Protein AF-A0A6P1C1R1-F1 (afdb_monomer_lite)

Structure (mmCIF, N/CA/C/O backbone):
data_AF-A0A6P1C1R1-F1
#
_entry.id   AF-A0A6P1C1R1-F1
#
loop_
_atom_site.group_PDB
_atom_site.id
_atom_site.type_symbol
_atom_site.label_atom_id
_atom_site.label_alt_id
_atom_site.label_comp_id
_atom_site.label_asym_id
_atom_site.label_entity_id
_atom_site.label_seq_id
_atom_site.pdbx_PDB_ins_code
_atom_site.Cartn_x
_atom_site.Cartn_y
_atom_site.Cartn_z
_atom_site.occupancy
_atom_site.B_iso_or_equiv
_atom_site.auth_seq_id
_atom_site.auth_comp_id
_atom_site.auth_asym_id
_atom_site.auth_atom_id
_atom_site.pdbx_PDB_model_num
ATOM 1 N N . VAL A 1 1 ? 7.862 0.623 -2.481 1.00 97.75 1 VAL A N 1
ATOM 2 C CA . VAL A 1 1 ? 8.467 -0.480 -1.711 1.00 97.75 1 VAL A CA 1
ATOM 3 C C . VAL A 1 1 ? 9.318 -1.328 -2.642 1.00 97.75 1 VAL A C 1
ATOM 5 O O . VAL A 1 1 ? 8.780 -1.977 -3.530 1.00 97.75 1 VAL A O 1
ATOM 8 N N . ALA A 1 2 ? 10.641 -1.234 -2.510 1.00 97.81 2 ALA A N 1
ATOM 9 C CA . ALA A 1 2 ? 11.593 -2.002 -3.318 1.00 97.81 2 ALA A CA 1
ATOM 10 C C . ALA A 1 2 ? 11.950 -3.336 -2.636 1.00 97.81 2 ALA A C 1
ATOM 12 O O . ALA A 1 2 ? 11.496 -3.590 -1.522 1.00 97.81 2 ALA A O 1
ATOM 13 N N . SER A 1 3 ? 12.772 -4.160 -3.292 1.00 98.00 3 SER A N 1
ATOM 14 C CA . SER A 1 3 ? 13.237 -5.451 -2.767 1.00 98.00 3 SER A CA 1
ATOM 15 C C . SER A 1 3 ? 13.795 -5.339 -1.346 1.00 98.00 3 SER A C 1
ATOM 17 O O . SER A 1 3 ? 14.662 -4.507 -1.082 1.00 98.00 3 SER A O 1
ATOM 19 N N . GLY A 1 4 ? 13.299 -6.183 -0.439 1.00 97.88 4 GLY A N 1
ATOM 20 C CA . GLY A 1 4 ? 13.666 -6.179 0.983 1.00 97.88 4 GLY A CA 1
ATOM 21 C C . GLY A 1 4 ? 13.016 -5.057 1.801 1.00 97.88 4 GLY A C 1
ATOM 22 O O . GLY A 1 4 ? 13.131 -5.043 3.024 1.00 97.88 4 GLY A O 1
ATOM 23 N N . GLY A 1 5 ? 12.317 -4.126 1.150 1.00 98.56 5 GLY A N 1
ATOM 24 C CA . GLY A 1 5 ? 11.544 -3.085 1.806 1.00 98.56 5 GLY A CA 1
ATOM 25 C C . GLY A 1 5 ? 10.239 -3.631 2.375 1.00 98.56 5 GLY A C 1
ATOM 26 O O . GLY A 1 5 ? 9.550 -4.424 1.730 1.00 98.56 5 GLY A O 1
ATOM 27 N N . ILE A 1 6 ? 9.882 -3.144 3.562 1.00 98.56 6 ILE A N 1
ATOM 28 C CA . ILE A 1 6 ? 8.606 -3.432 4.215 1.00 98.56 6 ILE A CA 1
ATOM 29 C C . ILE A 1 6 ? 7.908 -2.106 4.503 1.00 98.56 6 ILE A C 1
ATOM 31 O O . ILE A 1 6 ? 8.495 -1.221 5.128 1.00 98.56 6 ILE A O 1
ATOM 35 N N . PHE A 1 7 ? 6.662 -1.970 4.060 1.00 98.31 7 PHE A N 1
ATOM 36 C CA . PHE A 1 7 ? 5.808 -0.832 4.375 1.00 98.31 7 PHE A CA 1
ATOM 37 C C . PHE A 1 7 ? 4.612 -1.290 5.205 1.00 98.31 7 PHE A C 1
ATOM 39 O O . PHE A 1 7 ? 3.793 -2.073 4.743 1.00 98.31 7 PHE A O 1
ATOM 46 N N . ASN A 1 8 ? 4.533 -0.826 6.448 1.00 98.44 8 ASN A N 1
ATOM 47 C CA . ASN A 1 8 ? 3.471 -1.200 7.374 1.00 98.44 8 ASN A CA 1
ATOM 48 C C . ASN A 1 8 ? 2.461 -0.058 7.487 1.00 98.44 8 ASN A C 1
ATOM 50 O O . ASN A 1 8 ? 2.815 1.045 7.908 1.00 98.44 8 ASN A O 1
ATOM 54 N N . VAL A 1 9 ? 1.209 -0.337 7.147 1.00 98.00 9 VAL A N 1
ATOM 55 C CA . VAL A 1 9 ? 0.113 0.629 7.141 1.00 98.00 9 VAL A CA 1
ATOM 56 C C . VAL A 1 9 ? -0.841 0.316 8.289 1.00 98.00 9 VAL A C 1
ATOM 58 O O . VAL A 1 9 ? -1.578 -0.666 8.254 1.00 98.00 9 VAL A O 1
ATOM 61 N N . GLY A 1 10 ? -0.818 1.170 9.315 1.00 97.56 10 GLY A N 1
ATOM 62 C CA . GLY A 1 10 ? -1.790 1.172 10.420 1.00 97.56 10 GLY A CA 1
ATOM 63 C C . GLY A 1 10 ? -2.713 2.396 10.434 1.00 97.56 10 GLY A C 1
ATOM 64 O O . GLY A 1 10 ? -3.527 2.536 11.336 1.00 97.56 10 GLY A O 1
ATOM 65 N N . GLY A 1 11 ? -2.555 3.299 9.462 1.00 96.75 11 GLY A N 1
ATOM 66 C CA . GLY A 1 11 ? -3.395 4.483 9.270 1.00 96.75 11 GLY A CA 1
ATOM 67 C C . GLY A 1 11 ? -3.857 4.571 7.820 1.00 96.75 11 GLY A C 1
ATOM 68 O O . GLY A 1 11 ? -3.958 3.551 7.147 1.00 96.75 11 GLY A O 1
ATOM 69 N N . THR A 1 12 ? -4.103 5.779 7.317 1.00 96.38 12 THR A N 1
ATOM 70 C CA . THR A 1 12 ? -4.564 5.969 5.935 1.00 96.38 12 THR A CA 1
ATOM 71 C C . THR A 1 12 ? -3.430 6.384 5.002 1.00 96.38 12 THR A C 1
ATOM 73 O O . THR A 1 12 ? -2.740 7.371 5.255 1.00 96.38 12 THR A O 1
ATOM 76 N N . VAL A 1 13 ? -3.271 5.666 3.893 1.00 96.00 13 VAL A N 1
ATOM 77 C CA . VAL A 1 13 ? -2.420 6.049 2.763 1.00 96.00 13 VAL A CA 1
ATOM 78 C C . VAL A 1 13 ? -3.315 6.571 1.645 1.00 96.00 13 VAL A C 1
ATOM 80 O O . VAL A 1 13 ? -4.219 5.871 1.204 1.00 96.00 13 VAL A O 1
ATOM 83 N N . LEU A 1 14 ? -3.052 7.805 1.205 1.00 91.38 14 LEU A N 1
ATOM 84 C CA . LEU A 1 14 ? -3.786 8.499 0.132 1.00 91.38 14 LEU A CA 1
ATOM 85 C C . LEU A 1 14 ? -2.932 8.710 -1.134 1.00 91.38 14 LEU A C 1
ATOM 87 O O . LEU A 1 14 ? -3.376 9.319 -2.106 1.00 91.38 14 LEU A O 1
ATOM 91 N N . SER A 1 15 ? -1.662 8.305 -1.087 1.00 88.75 15 SER A N 1
ATOM 92 C CA . SER A 1 15 ? -0.655 8.581 -2.116 1.00 88.75 15 SER A CA 1
ATOM 93 C C . SER A 1 15 ? -0.374 7.354 -2.975 1.00 88.75 15 SER A C 1
ATOM 95 O O . SER A 1 15 ? -0.679 6.229 -2.594 1.00 88.75 15 SER A O 1
ATOM 97 N N . ASN A 1 16 ? 0.259 7.566 -4.129 1.00 94.25 16 ASN A N 1
ATOM 98 C CA . ASN A 1 16 ? 0.711 6.477 -4.985 1.00 94.25 16 ASN A CA 1
ATOM 99 C C . ASN A 1 16 ? 1.762 5.612 -4.278 1.00 94.25 16 ASN A C 1
ATOM 101 O O . ASN A 1 16 ? 2.819 6.109 -3.879 1.00 94.25 16 ASN A O 1
ATOM 105 N N . VAL A 1 17 ? 1.510 4.307 -4.211 1.00 96.94 17 VAL A N 1
ATOM 106 C CA . VAL A 1 17 ? 2.476 3.314 -3.735 1.00 96.94 17 VAL A CA 1
ATOM 107 C C . VAL A 1 17 ? 2.808 2.370 -4.883 1.00 96.94 17 VAL A C 1
ATOM 109 O O . VAL A 1 17 ? 1.927 1.844 -5.551 1.00 96.94 17 VAL A O 1
ATOM 112 N N . ALA A 1 18 ? 4.095 2.132 -5.119 1.00 97.94 18 ALA A N 1
ATOM 113 C CA . ALA A 1 18 ? 4.549 1.069 -6.012 1.00 97.94 18 ALA A CA 1
ATOM 114 C C . ALA A 1 18 ? 5.192 -0.039 -5.178 1.00 97.94 18 ALA A C 1
ATOM 116 O O . ALA A 1 18 ? 6.211 0.205 -4.528 1.00 97.94 18 ALA A O 1
ATOM 117 N N . VAL A 1 19 ? 4.628 -1.243 -5.186 1.00 98.44 19 VAL A N 1
ATOM 118 C CA . VAL A 1 19 ? 5.181 -2.426 -4.511 1.00 98.44 19 VAL A CA 1
ATOM 119 C C . VAL A 1 19 ? 5.834 -3.309 -5.567 1.00 98.44 19 VAL A C 1
ATOM 121 O O . VAL A 1 19 ? 5.166 -3.981 -6.353 1.00 98.44 19 VAL A O 1
ATOM 124 N N . LEU A 1 20 ? 7.161 -3.238 -5.628 1.00 98.62 20 LEU A N 1
ATOM 125 C CA . LEU A 1 20 ? 7.978 -3.873 -6.660 1.00 98.62 20 LEU A CA 1
ATOM 126 C C . LEU A 1 20 ? 8.448 -5.263 -6.222 1.00 98.62 20 LEU A C 1
ATOM 128 O O . LEU A 1 20 ? 8.274 -5.643 -5.065 1.00 98.62 20 LEU A O 1
ATOM 132 N N . ALA A 1 21 ? 9.083 -5.995 -7.139 1.00 98.50 21 ALA A N 1
ATOM 133 C CA . ALA A 1 21 ? 9.680 -7.305 -6.888 1.00 98.50 21 ALA A CA 1
ATOM 134 C C . ALA A 1 21 ? 10.438 -7.379 -5.550 1.00 98.50 21 ALA A C 1
ATOM 136 O O . ALA A 1 21 ? 11.355 -6.595 -5.296 1.00 98.50 21 ALA A O 1
ATOM 137 N N . GLY A 1 22 ? 10.023 -8.317 -4.693 1.00 97.81 22 GLY A N 1
ATOM 138 C CA . GLY A 1 22 ? 10.606 -8.544 -3.365 1.00 97.81 22 GLY A CA 1
ATOM 139 C C . GLY A 1 22 ? 10.245 -7.503 -2.294 1.00 97.81 22 GLY A C 1
ATOM 140 O O . GLY A 1 22 ? 10.748 -7.599 -1.176 1.00 97.81 22 GLY A O 1
ATOM 141 N N . GLY A 1 23 ? 9.429 -6.499 -2.617 1.00 98.75 23 GLY A N 1
ATOM 142 C CA . GLY A 1 23 ? 8.871 -5.546 -1.660 1.00 98.75 23 GLY A CA 1
ATOM 143 C C . GLY A 1 23 ? 7.572 -6.059 -1.042 1.00 98.75 23 GLY A C 1
ATOM 144 O O . GLY A 1 23 ? 6.794 -6.752 -1.705 1.00 98.75 23 GLY A O 1
ATOM 145 N N . ILE A 1 24 ? 7.336 -5.697 0.220 1.00 98.81 24 ILE A N 1
ATOM 146 C CA . ILE A 1 24 ? 6.150 -6.109 0.978 1.00 98.81 24 ILE A CA 1
ATOM 147 C C . ILE A 1 24 ? 5.438 -4.886 1.556 1.00 98.81 24 ILE A C 1
ATOM 149 O O . ILE A 1 24 ? 6.051 -4.066 2.237 1.00 98.81 24 ILE A O 1
ATOM 153 N N . GLU A 1 25 ? 4.135 -4.783 1.339 1.00 98.62 25 GLU A N 1
ATOM 154 C CA . GLU A 1 25 ? 3.255 -3.868 2.066 1.00 98.62 25 GLU A CA 1
ATOM 155 C C . GLU A 1 25 ? 2.295 -4.676 2.943 1.00 98.62 25 GLU A C 1
ATOM 157 O O . GLU A 1 25 ? 1.667 -5.623 2.476 1.00 98.62 25 GLU A O 1
ATOM 162 N N . ASN A 1 26 ? 2.183 -4.321 4.220 1.00 98.69 26 ASN A N 1
ATOM 163 C CA . ASN A 1 26 ? 1.231 -4.923 5.145 1.00 98.69 26 ASN A CA 1
ATOM 164 C C . ASN A 1 26 ? 0.207 -3.870 5.556 1.00 98.69 26 ASN A C 1
ATOM 166 O O . ASN A 1 26 ? 0.566 -2.865 6.168 1.00 98.69 26 ASN A O 1
ATOM 170 N N . VAL A 1 27 ? -1.061 -4.122 5.260 1.00 98.50 27 VAL A N 1
ATOM 171 C CA . VAL A 1 27 ? -2.190 -3.314 5.717 1.00 98.50 27 VAL A CA 1
ATOM 172 C C . VAL A 1 27 ? -2.784 -4.009 6.934 1.00 98.50 27 VAL A C 1
ATOM 174 O O . VAL A 1 27 ? -3.423 -5.056 6.819 1.00 98.50 27 VAL A O 1
ATOM 177 N N . PHE A 1 28 ? -2.501 -3.471 8.116 1.00 98.62 28 PHE A N 1
ATOM 178 C CA . PHE A 1 28 ? -2.970 -4.034 9.380 1.00 98.62 28 PHE A CA 1
ATOM 179 C C . PHE A 1 28 ? -4.408 -3.605 9.689 1.00 98.62 28 PHE A C 1
ATOM 181 O O . PHE A 1 28 ? -4.990 -2.785 8.982 1.00 98.62 28 PHE A O 1
ATOM 188 N N . SER A 1 29 ? -4.982 -4.144 10.768 1.00 98.25 29 SER A N 1
ATOM 189 C CA . SER A 1 29 ? -6.294 -3.713 11.263 1.00 98.25 29 SER A CA 1
ATOM 190 C C . SER A 1 29 ? -6.331 -2.196 11.473 1.00 98.25 29 SER A C 1
ATOM 192 O O . SER A 1 29 ? -5.461 -1.643 12.146 1.00 98.25 29 SER A O 1
ATOM 194 N N . GLY A 1 30 ? -7.343 -1.529 10.913 1.00 97.75 30 GLY A N 1
ATOM 195 C CA . GLY A 1 30 ? -7.473 -0.067 10.927 1.00 97.75 30 GLY A CA 1
ATOM 196 C C . GLY A 1 30 ? -6.615 0.661 9.883 1.00 97.75 30 GLY A C 1
ATOM 197 O O . GLY A 1 30 ? -6.805 1.857 9.671 1.00 97.75 30 GLY A O 1
ATOM 198 N N . GLY A 1 31 ? -5.713 -0.048 9.200 1.00 98.38 31 GLY A N 1
ATOM 199 C CA . GLY A 1 31 ? -4.999 0.454 8.036 1.00 98.38 31 GLY A CA 1
ATOM 200 C C . GLY A 1 31 ? -5.928 0.567 6.830 1.00 98.38 31 GLY A C 1
ATOM 201 O O . GLY A 1 31 ? -6.714 -0.338 6.552 1.00 98.38 31 GLY A O 1
ATOM 202 N N . VAL A 1 32 ? -5.825 1.677 6.105 1.00 97.62 32 VAL A N 1
ATOM 203 C CA . VAL A 1 32 ? -6.598 1.946 4.890 1.00 97.62 32 VAL A CA 1
ATOM 204 C C . VAL A 1 32 ? -5.646 2.416 3.805 1.00 97.62 32 VAL A C 1
ATOM 206 O O . VAL A 1 32 ? -4.944 3.410 3.976 1.00 97.62 32 VAL A O 1
ATOM 209 N N . VAL A 1 33 ? -5.636 1.729 2.676 1.00 97.69 33 VAL A N 1
ATOM 210 C CA . VAL A 1 33 ? -4.887 2.141 1.490 1.00 97.69 33 VAL A CA 1
ATOM 211 C C . VAL A 1 33 ? -5.889 2.504 0.412 1.00 97.69 33 VAL A C 1
ATOM 213 O O . VAL A 1 33 ? -6.658 1.651 -0.012 1.00 97.69 33 VAL A O 1
ATOM 216 N N . THR A 1 34 ? -5.888 3.766 -0.007 1.00 95.88 34 THR A N 1
ATOM 217 C CA . THR A 1 34 ? -6.872 4.308 -0.946 1.00 95.88 34 THR A CA 1
ATOM 218 C C . THR A 1 34 ? -6.236 5.317 -1.899 1.00 95.88 34 THR A C 1
ATOM 220 O O . THR A 1 34 ? -5.069 5.698 -1.765 1.00 95.88 34 THR A O 1
ATOM 223 N N . GLY A 1 35 ? -7.007 5.760 -2.884 1.00 92.06 35 GLY A N 1
ATOM 224 C CA . GLY A 1 35 ? -6.576 6.731 -3.872 1.00 92.06 35 GLY A CA 1
ATOM 225 C C . GLY A 1 35 ? -7.737 7.416 -4.583 1.00 92.06 35 GLY A C 1
ATOM 226 O O . GLY A 1 35 ? -8.894 7.366 -4.175 1.00 92.06 35 GLY A O 1
ATOM 227 N N . VAL A 1 36 ? -7.387 8.086 -5.670 1.00 89.75 36 VAL A N 1
ATOM 228 C CA . VAL A 1 36 ? -8.292 8.659 -6.662 1.00 89.75 36 VAL A CA 1
ATOM 229 C C . VAL A 1 36 ? -8.024 7.975 -8.001 1.00 89.75 36 VAL A C 1
ATOM 231 O O . VAL A 1 36 ? -7.133 7.132 -8.128 1.00 89.75 36 VAL A O 1
ATOM 234 N N . THR A 1 37 ? -8.773 8.339 -9.037 1.00 84.88 37 THR A N 1
ATOM 235 C CA . THR A 1 37 ? -8.523 7.839 -10.392 1.00 84.88 37 THR A CA 1
ATOM 236 C C . THR A 1 37 ? -7.063 8.089 -10.789 1.00 84.88 37 THR A C 1
ATOM 238 O O . THR A 1 37 ? -6.565 9.206 -10.665 1.00 84.88 37 THR A O 1
ATOM 241 N N . SER A 1 38 ? -6.378 7.041 -11.255 1.00 84.69 38 SER A N 1
ATOM 242 C CA . SER A 1 38 ? -4.941 7.049 -11.583 1.00 84.69 38 SER A CA 1
ATOM 243 C C . SER A 1 38 ? -3.977 7.168 -10.387 1.00 84.69 38 SER A C 1
ATOM 245 O O . SER A 1 38 ? -2.787 7.425 -10.590 1.00 84.69 38 SER A O 1
ATOM 247 N N . SER A 1 39 ? -4.439 6.947 -9.151 1.00 89.31 39 SER A N 1
ATOM 248 C CA . SER A 1 39 ? -3.570 6.754 -7.984 1.00 89.31 39 SER A CA 1
ATOM 249 C C . SER A 1 39 ? -3.867 5.464 -7.211 1.00 89.31 39 SER A C 1
ATOM 251 O O . SER A 1 39 ? -4.566 4.590 -7.718 1.00 89.31 39 SER A O 1
ATOM 253 N N . GLY A 1 40 ? -3.250 5.318 -6.034 1.00 92.62 40 GLY A N 1
ATOM 254 C CA . GLY A 1 40 ? -3.320 4.135 -5.177 1.00 92.62 40 GLY A CA 1
ATOM 255 C C 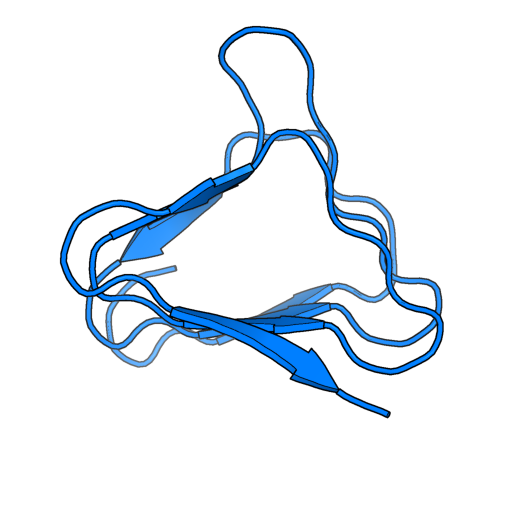. GLY A 1 40 ? -2.122 3.196 -5.342 1.00 92.62 40 GLY A C 1
ATOM 256 O O . GLY A 1 40 ? -1.010 3.654 -5.639 1.00 92.62 40 GLY A O 1
ATOM 257 N N . THR A 1 41 ? -2.325 1.897 -5.116 1.00 97.44 41 THR A N 1
ATOM 258 C CA . THR A 1 41 ? -1.225 0.924 -5.020 1.00 97.44 41 THR A CA 1
ATOM 259 C C . THR A 1 41 ? -1.062 0.100 -6.294 1.00 97.44 41 THR A C 1
ATOM 261 O O . THR A 1 41 ? -1.936 -0.665 -6.698 1.00 97.44 41 THR A O 1
ATOM 264 N N . GLY A 1 42 ? 0.099 0.221 -6.933 1.00 97.81 42 GLY A N 1
ATOM 265 C CA . GLY A 1 42 ? 0.530 -0.640 -8.030 1.00 97.81 42 GLY A CA 1
ATOM 266 C C . GLY A 1 42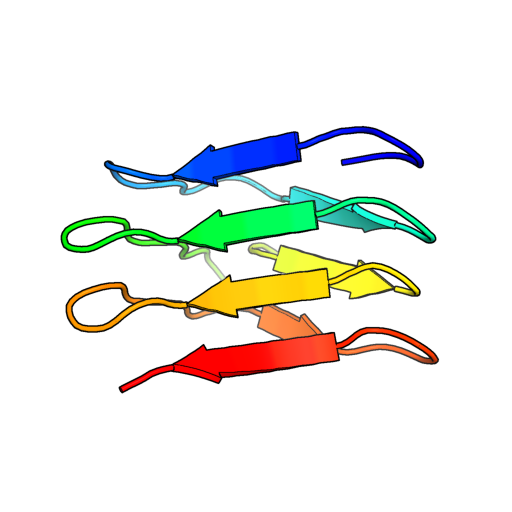 ? 1.413 -1.775 -7.520 1.00 97.81 42 GLY A C 1
ATOM 267 O O . GLY A 1 42 ? 2.501 -1.523 -7.003 1.00 97.81 42 GLY A O 1
ATOM 268 N N . ILE A 1 43 ? 0.979 -3.022 -7.698 1.00 98.38 43 ILE A N 1
ATOM 269 C CA . ILE A 1 43 ? 1.707 -4.218 -7.255 1.00 98.38 43 ILE A CA 1
ATOM 270 C C . ILE A 1 43 ? 2.320 -4.905 -8.480 1.00 98.38 43 ILE A C 1
ATOM 272 O O . ILE A 1 43 ? 1.599 -5.477 -9.294 1.00 98.38 43 ILE A O 1
ATOM 276 N N . SER A 1 44 ? 3.645 -4.858 -8.630 1.00 98.19 44 SER A N 1
A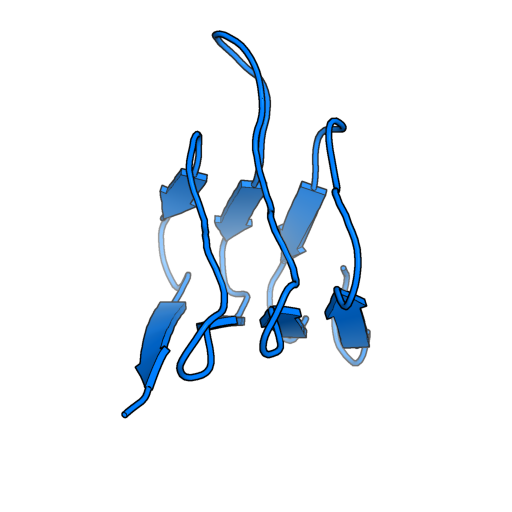TOM 277 C CA . SER A 1 44 ? 4.363 -5.416 -9.788 1.00 98.19 44 SER A CA 1
ATOM 278 C C . SER A 1 44 ? 5.565 -6.242 -9.331 1.00 98.19 44 SER A C 1
ATOM 280 O O . SER A 1 44 ? 6.659 -5.713 -9.125 1.00 98.19 44 SER A O 1
ATOM 282 N N . GLY A 1 45 ? 5.355 -7.546 -9.135 1.00 97.88 45 GLY A N 1
ATOM 283 C CA . GLY A 1 45 ? 6.338 -8.472 -8.549 1.00 97.88 45 GLY A CA 1
ATOM 284 C C . GLY A 1 45 ? 6.390 -8.458 -7.015 1.00 97.88 45 GLY A C 1
ATOM 285 O O . GLY A 1 45 ? 7.033 -9.313 -6.408 1.00 97.88 45 GLY A O 1
ATOM 286 N N . GLY A 1 46 ? 5.770 -7.457 -6.388 1.00 98.69 46 GLY A N 1
ATOM 287 C CA . GLY A 1 46 ? 5.706 -7.298 -4.939 1.00 98.69 46 GLY A CA 1
ATOM 288 C C . GLY A 1 46 ? 4.521 -8.012 -4.300 1.00 98.69 46 GLY A C 1
ATOM 289 O O . GLY A 1 46 ? 3.691 -8.612 -4.982 1.00 98.69 46 GLY A O 1
ATOM 290 N N . THR A 1 47 ? 4.430 -7.929 -2.975 1.00 98.81 47 THR A N 1
ATOM 291 C CA . THR A 1 47 ? 3.330 -8.519 -2.200 1.00 98.81 47 THR A CA 1
ATOM 292 C C . THR A 1 47 ? 2.652 -7.473 -1.332 1.00 98.81 47 THR A C 1
ATOM 294 O O . THR A 1 47 ? 3.323 -6.741 -0.608 1.00 98.81 47 THR A O 1
ATOM 297 N N . VAL A 1 48 ? 1.325 -7.440 -1.360 1.00 98.75 48 VAL A N 1
ATOM 298 C CA . VAL A 1 48 ? 0.502 -6.704 -0.402 1.00 98.75 48 VAL A CA 1
ATOM 299 C C . VAL A 1 48 ? -0.299 -7.706 0.419 1.00 98.75 48 VAL A C 1
ATOM 301 O O . VAL A 1 48 ? -1.008 -8.541 -0.143 1.00 98.75 48 VAL A O 1
ATOM 304 N N . ASN A 1 49 ? -0.194 -7.625 1.742 1.00 98.75 49 ASN A N 1
ATOM 305 C CA . ASN A 1 49 ? -0.971 -8.432 2.677 1.00 98.75 49 ASN A CA 1
ATOM 306 C C . ASN A 1 49 ? -1.956 -7.537 3.423 1.00 98.75 49 ASN A C 1
ATOM 308 O O . ASN A 1 49 ? -1.544 -6.640 4.155 1.00 98.75 49 ASN A O 1
ATOM 312 N N . VAL A 1 50 ? -3.246 -7.805 3.281 1.00 98.56 50 VAL A N 1
ATOM 313 C CA . VAL A 1 50 ? -4.308 -7.120 4.017 1.00 98.56 50 VAL A CA 1
ATOM 314 C C . VAL A 1 50 ? -4.775 -8.042 5.128 1.00 98.56 50 VAL A C 1
ATOM 316 O O . VAL A 1 50 ? -5.326 -9.109 4.866 1.00 98.56 50 VAL A O 1
ATOM 319 N N . SER A 1 51 ? -4.503 -7.653 6.368 1.00 98.62 51 SER A N 1
ATOM 320 C CA . SER A 1 51 ? -4.967 -8.376 7.553 1.00 98.62 51 SER A CA 1
ATOM 321 C C . SER A 1 51 ? -6.436 -8.069 7.832 1.00 98.62 51 SER A C 1
ATOM 323 O O . SER A 1 51 ? -6.961 -7.047 7.387 1.00 98.62 51 SER A O 1
ATOM 325 N N . SER A 1 52 ? -7.080 -8.916 8.631 1.00 98.25 52 SER A N 1
ATOM 326 C CA . SER A 1 52 ? -8.432 -8.676 9.139 1.00 98.25 52 SER A CA 1
ATOM 327 C C . SER A 1 52 ? -8.581 -7.269 9.729 1.00 98.25 52 SER A C 1
ATOM 329 O O . SER A 1 52 ? -7.729 -6.808 10.492 1.00 98.25 52 SER A O 1
ATOM 331 N N . GLY A 1 53 ? -9.644 -6.565 9.333 1.00 97.62 53 GLY A N 1
ATOM 332 C CA . GLY A 1 53 ? -9.898 -5.170 9.711 1.00 97.62 53 GLY A CA 1
ATOM 333 C C . GLY A 1 53 ? -9.100 -4.115 8.930 1.00 97.62 53 GLY A C 1
ATOM 334 O O . GLY A 1 53 ? -9.288 -2.925 9.182 1.00 97.62 53 GLY A O 1
ATOM 335 N N . GLY A 1 54 ? -8.210 -4.513 8.018 1.00 98.38 54 GLY A N 1
ATOM 336 C CA . GLY A 1 54 ? -7.568 -3.619 7.053 1.00 98.38 54 GLY A CA 1
ATOM 337 C C . GLY A 1 54 ? -8.430 -3.413 5.804 1.00 98.38 54 GLY A C 1
ATOM 338 O O . GLY A 1 54 ? -9.256 -4.261 5.458 1.00 98.38 54 GLY A O 1
ATOM 339 N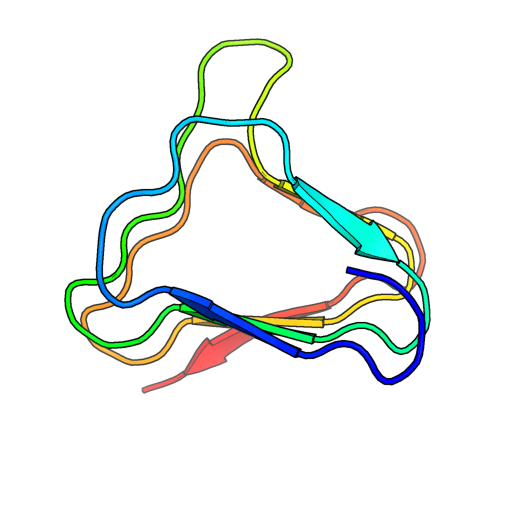 N . ALA A 1 55 ? -8.230 -2.295 5.110 1.00 97.69 55 ALA A N 1
ATOM 340 C CA . ALA A 1 55 ? -8.915 -1.980 3.861 1.00 97.69 55 ALA A CA 1
ATOM 341 C C . ALA A 1 55 ? -7.923 -1.563 2.772 1.00 97.69 55 ALA A C 1
ATOM 343 O O . ALA A 1 55 ? -6.966 -0.831 3.026 1.00 97.69 55 ALA A O 1
ATOM 344 N N . ILE A 1 56 ? -8.183 -2.011 1.547 1.00 96.81 56 ILE A N 1
ATOM 345 C CA . ILE A 1 56 ? -7.446 -1.585 0.362 1.00 96.81 56 ILE A CA 1
ATOM 346 C C . ILE A 1 56 ? -8.417 -1.296 -0.779 1.00 96.81 56 ILE A C 1
ATOM 348 O O . ILE A 1 56 ? -9.348 -2.062 -1.033 1.00 96.81 56 ILE A O 1
ATOM 352 N N . ASP A 1 57 ? -8.177 -0.202 -1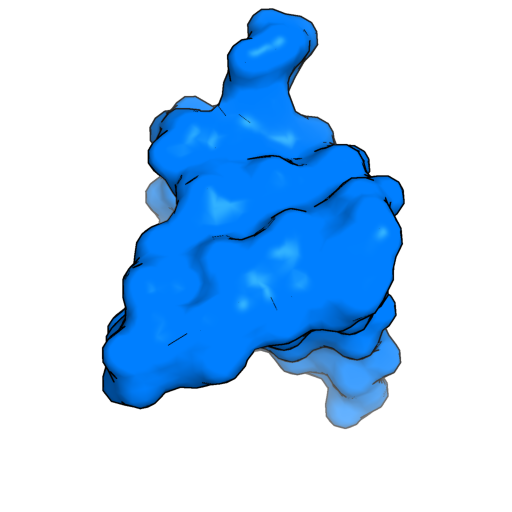.480 1.00 95.31 57 ASP A N 1
ATOM 353 C CA . ASP A 1 57 ? -8.887 0.206 -2.680 1.00 95.31 57 ASP A CA 1
ATOM 354 C C . ASP A 1 57 ? -7.935 0.941 -3.643 1.00 95.31 57 ASP A C 1
ATOM 356 O O . ASP A 1 57 ? -6.748 1.110 -3.356 1.00 95.31 57 ASP A O 1
ATOM 360 N N . HIS A 1 58 ? -8.426 1.276 -4.843 1.00 95.50 58 HIS A N 1
ATOM 361 C CA . HIS A 1 58 ? -7.629 1.867 -5.933 1.00 95.50 58 HIS A CA 1
ATOM 362 C C . HIS A 1 58 ? -6.291 1.136 -6.170 1.00 95.50 58 HIS A C 1
ATOM 364 O O . HIS A 1 58 ? -5.229 1.735 -6.301 1.00 95.50 58 HIS A O 1
ATOM 370 N N . THR A 1 59 ? -6.337 -0.197 -6.218 1.00 95.94 59 THR A N 1
ATOM 371 C CA . THR A 1 59 ? -5.152 -1.042 -6.404 1.00 95.94 59 THR A CA 1
ATOM 372 C C . THR A 1 59 ? -5.161 -1.722 -7.763 1.00 95.94 59 THR A C 1
ATOM 374 O O . THR A 1 59 ? -6.193 -2.204 -8.225 1.00 95.94 59 THR A O 1
ATOM 377 N N . THR A 1 60 ? -3.991 -1.795 -8.393 1.00 96.56 60 THR A N 1
ATOM 378 C CA . THR A 1 60 ? -3.769 -2.570 -9.617 1.00 96.56 60 THR A CA 1
ATOM 379 C C . THR A 1 60 ? -2.725 -3.647 -9.359 1.00 96.56 60 THR A C 1
ATOM 381 O O . THR A 1 60 ? -1.599 -3.347 -8.960 1.00 96.56 60 THR A O 1
ATOM 384 N N . VAL A 1 61 ? -3.080 -4.902 -9.638 1.00 97.69 61 VAL A N 1
ATOM 385 C CA . VAL A 1 61 ? -2.151 -6.039 -9.584 1.00 97.69 61 VAL A CA 1
ATOM 386 C C . VAL A 1 61 ? -1.653 -6.333 -10.995 1.00 97.69 61 VAL A C 1
ATOM 388 O O . VAL A 1 61 ? -2.432 -6.687 -11.876 1.00 97.69 61 VAL A O 1
ATOM 391 N N . SER A 1 62 ? -0.357 -6.144 -11.221 1.00 97.88 62 SER A N 1
ATOM 392 C CA . SER A 1 62 ? 0.327 -6.449 -12.483 1.00 97.88 62 SER A CA 1
ATOM 393 C C . SER A 1 62 ? 1.092 -7.774 -12.387 1.00 97.88 62 SER A C 1
ATOM 395 O O . SER A 1 62 ? 1.073 -8.441 -11.354 1.00 97.88 62 SER A O 1
ATOM 397 N N . SER A 1 63 ? 1.770 -8.174 -13.471 1.00 97.50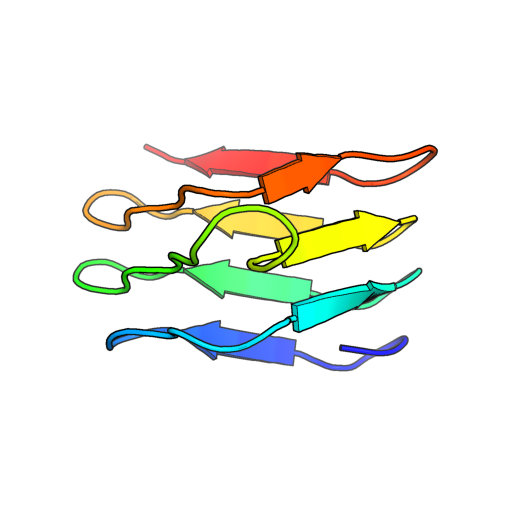 63 SER A N 1
ATOM 398 C CA . SER A 1 63 ? 2.499 -9.450 -13.546 1.00 97.50 63 SER A CA 1
ATOM 399 C C . SER A 1 63 ? 3.413 -9.684 -12.336 1.00 97.50 63 SER A C 1
ATOM 401 O O . SER A 1 63 ? 4.198 -8.816 -11.948 1.00 97.50 63 SER A O 1
ATOM 403 N N . GLY A 1 64 ? 3.280 -10.864 -11.727 1.00 97.38 64 GLY A N 1
ATOM 404 C CA . GLY A 1 64 ? 4.032 -11.277 -10.540 1.00 97.38 64 GLY A CA 1
ATOM 405 C C . GLY A 1 64 ? 3.648 -10.566 -9.238 1.00 97.38 64 GLY A C 1
ATOM 406 O O . GLY A 1 64 ? 4.216 -10.888 -8.200 1.00 97.38 64 GLY A O 1
ATOM 407 N N . GLY A 1 65 ? 2.729 -9.599 -9.263 1.00 98.50 65 GLY A N 1
ATOM 408 C CA . GLY A 1 65 ? 2.193 -8.984 -8.054 1.00 98.50 65 GLY A CA 1
ATOM 409 C C . GLY A 1 65 ? 1.248 -9.929 -7.311 1.00 98.50 65 GLY A C 1
ATOM 410 O O . GLY A 1 65 ? 0.498 -10.679 -7.934 1.00 98.50 65 GLY A O 1
ATOM 411 N N . MET A 1 66 ? 1.261 -9.869 -5.981 1.00 98.69 66 MET A N 1
ATOM 412 C CA . MET A 1 66 ? 0.355 -10.634 -5.123 1.00 98.69 66 MET A CA 1
ATOM 413 C C . MET A 1 66 ? -0.410 -9.703 -4.185 1.00 98.69 66 MET A C 1
ATOM 415 O O . MET A 1 66 ? 0.198 -8.889 -3.492 1.00 98.69 66 MET A O 1
ATOM 419 N N . LEU A 1 67 ? -1.734 -9.849 -4.149 1.00 98.50 67 LEU A N 1
ATOM 420 C CA . LEU A 1 67 ? -2.608 -9.224 -3.160 1.00 98.50 67 LEU A CA 1
ATOM 421 C C . LEU A 1 67 ? -3.282 -10.328 -2.346 1.00 98.50 67 LEU A C 1
ATOM 423 O O . LEU A 1 67 ? -4.124 -11.055 -2.870 1.00 98.50 67 LEU A O 1
ATOM 427 N N . ASN A 1 68 ? -2.914 -10.443 -1.074 1.00 98.50 68 ASN A N 1
ATOM 428 C CA . ASN A 1 68 ? -3.461 -11.431 -0.152 1.00 98.50 68 ASN A CA 1
ATOM 429 C C . ASN A 1 68 ? -4.432 -10.752 0.815 1.00 98.50 68 ASN A C 1
ATOM 431 O O . ASN A 1 68 ? -4.073 -9.757 1.442 1.00 98.50 68 ASN A O 1
ATOM 435 N N . VAL A 1 69 ? -5.628 -11.317 0.979 1.00 97.75 69 VAL A N 1
ATOM 436 C CA . VAL A 1 69 ? -6.585 -10.908 2.016 1.00 97.75 69 VAL A CA 1
ATOM 437 C C . VAL A 1 69 ? -6.654 -12.025 3.047 1.00 97.75 69 VAL A C 1
ATOM 439 O O . VAL A 1 69 ? -7.013 -13.156 2.720 1.00 97.75 69 VAL A O 1
ATOM 442 N N . LEU A 1 70 ? -6.238 -11.715 4.269 1.00 96.31 70 LEU A N 1
ATOM 443 C CA . LEU A 1 70 ? -6.022 -12.670 5.349 1.00 96.31 70 LEU A CA 1
ATOM 444 C C . LEU A 1 70 ? -7.149 -12.550 6.385 1.00 96.31 70 LEU A C 1
ATOM 446 O O . LEU A 1 70 ? -7.592 -11.443 6.697 1.00 96.31 70 LEU A O 1
ATOM 450 N N . SER A 1 71 ? -7.603 -13.697 6.899 1.00 91.94 71 SER A N 1
ATOM 451 C CA . SER A 1 71 ? -8.641 -13.812 7.937 1.00 91.94 71 SER A CA 1
ATOM 452 C C . SER A 1 71 ? -8.158 -13.421 9.324 1.00 91.94 71 SER A C 1
ATOM 454 O O . SER A 1 71 ? -7.002 -13.787 9.639 1.00 91.94 71 SER A O 1
#

Sequence (71 aa):
VASGGIFNVGGTVLSNVAVLAGGIENVFSGGVVTGVTSSGTGISGGTVNVSSGGAIDHTTVSSGGMLNVLS

Foldseek 3Di:
DDAPAEAEFQEEDAFAAEFEANYEYEFEAHGEFDYDVPGTYEFYNGEYEYEPNGYYDPYDYDPNGYYHYYD

pLDDT: mean 96.73, std 3.08, range [84.69, 98.81]

Secondary structure (DSSP, 8-state):
--TT-EEEESSEE-S-EEEETT-EEEE-TT-EE---TT-SEEEEB-EEEE-TT-EE-SEEE-TT-EEEE--

InterPro domains:
  IPR012332 Autotransporter, pectate lyase C-like domain superfamily [G3DSA:2.160.20.20] (1-71)
  IPR030930 Adhesin of bacterial autotransporter system [TIGR04415] (37-71)

Organism: NCBI:txid2594946

Radius of gyration: 10.66 Å; chains: 1; bounding box: 24×22×25 Å